Protein AF-A0AA88IQL9-F1 (afdb_monomer_lite)

pLDDT: mean 91.53, std 8.5, range [49.06, 98.0]

Sequence (107 aa):
MAMQIAWSREFLKYFGTFFTLATVGLTVGALKRKKPVLLGPIVPLGFILAYQMDSAYGTLIYRMKGEAESIMESEQDRLDLPHGNPTFESIEKARRARSGLTSFLEK

Foldseek 3Di:
DVVQLVVLVVVLVVLVVVLVVQQVVLVVVCVVVVNVCSCVVNVVSVVVNVVSCCSNPNCVVVVVVVVVVCCVVPVVVVVADVVGDDDPVNVVVVVVVVVVVVVVVVD

Structure (mmCIF, N/CA/C/O backbone):
data_AF-A0AA88IQL9-F1
#
_entry.id   AF-A0AA88IQL9-F1
#
loop_
_atom_site.group_PDB
_atom_site.id
_atom_site.type_symbol
_atom_site.label_atom_id
_atom_site.label_alt_id
_atom_site.label_comp_id
_atom_site.label_asym_id
_atom_site.label_entity_id
_atom_site.label_seq_id
_atom_site.pdbx_PDB_ins_code
_atom_site.Cartn_x
_atom_site.Cartn_y
_atom_s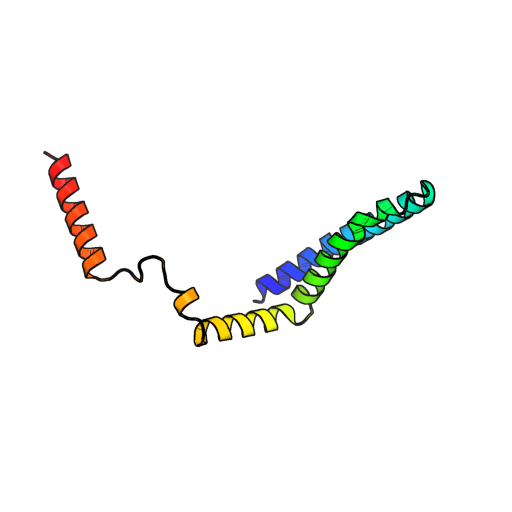ite.Cartn_z
_atom_site.occupancy
_atom_site.B_iso_or_equiv
_atom_site.auth_seq_id
_atom_site.auth_comp_id
_atom_site.auth_asym_id
_atom_site.auth_atom_id
_atom_site.pdbx_PDB_model_num
ATOM 1 N N . MET A 1 1 ? 11.089 -10.104 -6.948 1.00 80.62 1 MET A N 1
ATOM 2 C CA . MET A 1 1 ? 9.808 -10.712 -6.518 1.00 80.62 1 MET A CA 1
ATOM 3 C C . MET A 1 1 ? 9.880 -11.357 -5.138 1.00 80.62 1 MET A C 1
ATOM 5 O O . MET A 1 1 ? 9.245 -10.837 -4.233 1.00 80.62 1 MET A O 1
ATOM 9 N N . ALA A 1 2 ? 10.673 -12.418 -4.922 1.00 89.38 2 ALA A N 1
ATOM 10 C CA . ALA A 1 2 ? 10.698 -13.124 -3.628 1.00 89.38 2 ALA A CA 1
ATOM 11 C C . ALA A 1 2 ? 11.023 -12.210 -2.428 1.00 89.38 2 ALA A C 1
ATOM 13 O O . ALA A 1 2 ? 10.335 -12.260 -1.414 1.00 89.38 2 ALA A O 1
ATOM 14 N N . MET A 1 3 ? 12.001 -11.308 -2.579 1.00 91.44 3 MET A N 1
ATOM 15 C CA . MET A 1 3 ? 12.354 -10.319 -1.552 1.00 91.44 3 MET A CA 1
ATOM 16 C C . MET A 1 3 ? 11.222 -9.321 -1.248 1.00 91.44 3 MET A C 1
ATOM 18 O O . MET A 1 3 ? 11.001 -9.009 -0.087 1.00 91.44 3 MET A O 1
ATOM 22 N N . GLN A 1 4 ? 10.473 -8.853 -2.256 1.00 88.12 4 GLN A N 1
ATOM 23 C CA . GLN A 1 4 ? 9.334 -7.940 -2.050 1.00 88.12 4 GLN A CA 1
ATOM 24 C C . GLN A 1 4 ? 8.194 -8.628 -1.293 1.00 88.12 4 GLN A C 1
ATOM 26 O O . GLN A 1 4 ? 7.627 -8.050 -0.370 1.00 88.12 4 GLN A O 1
ATOM 31 N N . ILE A 1 5 ? 7.901 -9.885 -1.642 1.00 91.69 5 ILE A N 1
ATOM 32 C CA . ILE A 1 5 ? 6.893 -10.694 -0.948 1.00 91.69 5 ILE A CA 1
ATOM 33 C C . ILE A 1 5 ? 7.333 -10.956 0.496 1.00 91.69 5 ILE A C 1
ATOM 35 O O . ILE A 1 5 ? 6.545 -10.784 1.422 1.00 91.69 5 ILE A O 1
ATOM 39 N N . ALA A 1 6 ? 8.597 -11.338 0.708 1.00 94.94 6 ALA A N 1
ATOM 40 C CA . ALA A 1 6 ? 9.148 -11.546 2.045 1.00 94.94 6 ALA A CA 1
ATOM 41 C C . ALA A 1 6 ? 9.092 -10.264 2.890 1.00 94.94 6 ALA A C 1
ATOM 43 O O . ALA A 1 6 ? 8.656 -10.313 4.038 1.00 94.94 6 ALA A O 1
ATOM 44 N N . TRP A 1 7 ? 9.453 -9.117 2.308 1.00 94.19 7 TRP A N 1
ATOM 45 C CA . TRP A 1 7 ? 9.368 -7.817 2.967 1.00 94.19 7 TRP A CA 1
ATOM 46 C C . TRP A 1 7 ? 7.931 -7.460 3.357 1.00 94.19 7 TRP A C 1
ATOM 48 O O . TRP A 1 7 ? 7.691 -7.095 4.504 1.00 94.19 7 TRP A O 1
ATOM 58 N N . SER A 1 8 ? 6.963 -7.630 2.452 1.00 94.00 8 SER A N 1
ATOM 59 C CA . SER A 1 8 ? 5.552 -7.350 2.750 1.00 94.00 8 SER A CA 1
ATOM 60 C C . SER A 1 8 ? 5.006 -8.269 3.851 1.00 94.00 8 SER A C 1
ATOM 62 O O . SER A 1 8 ? 4.334 -7.802 4.770 1.00 94.00 8 SER A O 1
ATOM 64 N N . ARG A 1 9 ? 5.370 -9.561 3.838 1.00 95.38 9 ARG A N 1
ATOM 65 C CA . ARG A 1 9 ? 5.022 -10.510 4.913 1.00 95.38 9 ARG A CA 1
ATOM 66 C C . ARG A 1 9 ? 5.614 -10.106 6.256 1.00 95.38 9 ARG A C 1
ATOM 68 O O . ARG A 1 9 ? 4.946 -10.244 7.276 1.00 95.38 9 ARG A O 1
ATOM 75 N N . GLU A 1 10 ? 6.854 -9.632 6.268 1.00 96.81 10 GLU A N 1
ATOM 76 C CA . GLU A 1 10 ? 7.508 -9.189 7.495 1.00 96.81 10 GLU A CA 1
ATOM 77 C C . GLU A 1 10 ? 6.878 -7.893 8.019 1.00 96.81 10 GLU A C 1
ATOM 79 O O . GLU A 1 10 ? 6.509 -7.821 9.190 1.00 96.81 10 GLU A O 1
ATOM 84 N N . PHE A 1 11 ? 6.633 -6.916 7.143 1.00 96.06 11 PHE A N 1
ATOM 85 C CA . PHE A 1 11 ? 5.940 -5.673 7.484 1.00 96.06 11 PHE A CA 1
ATOM 86 C C . PHE A 1 11 ? 4.561 -5.935 8.099 1.00 96.06 11 PHE A C 1
ATOM 88 O O . PHE A 1 11 ? 4.212 -5.358 9.130 1.00 96.06 11 PHE A O 1
ATOM 95 N N . LEU A 1 12 ? 3.792 -6.843 7.497 1.00 96.62 12 LEU A N 1
ATOM 96 C CA . LEU A 1 12 ? 2.449 -7.189 7.941 1.00 96.62 12 LEU A CA 1
ATOM 97 C C . LEU A 1 12 ? 2.414 -7.727 9.381 1.00 96.62 12 LEU A C 1
ATOM 99 O O . LEU A 1 12 ? 1.461 -7.438 10.100 1.00 96.62 12 LEU A O 1
ATOM 103 N N . LYS A 1 13 ? 3.446 -8.449 9.842 1.00 96.56 13 LYS A N 1
ATOM 104 C CA . LYS A 1 13 ? 3.518 -8.937 11.234 1.00 96.56 13 LYS A CA 1
ATOM 105 C C . LYS A 1 13 ? 3.575 -7.779 12.234 1.00 96.56 13 LYS A C 1
ATOM 107 O O . LYS A 1 13 ? 2.801 -7.740 13.194 1.00 96.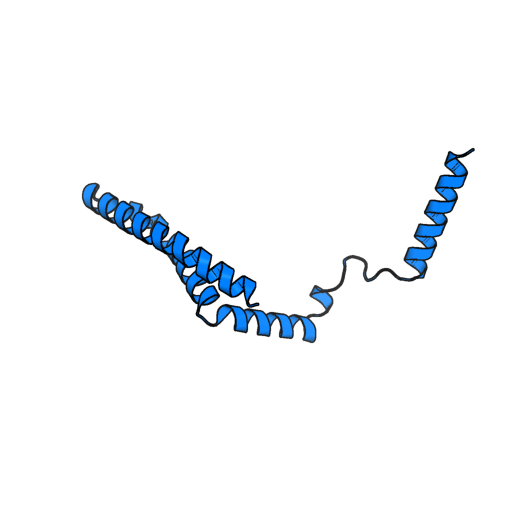56 13 LYS A O 1
ATOM 112 N N . TYR A 1 14 ? 4.462 -6.813 11.994 1.00 97.25 14 TYR A N 1
ATOM 113 C CA . TYR A 1 14 ? 4.621 -5.652 12.873 1.00 97.25 14 TYR A CA 1
ATOM 114 C C . TYR A 1 14 ? 3.427 -4.707 12.763 1.00 97.25 14 TYR A C 1
ATOM 116 O O . TYR A 1 14 ? 2.853 -4.307 13.778 1.00 97.25 14 TYR A O 1
ATOM 124 N N . PHE A 1 15 ? 3.004 -4.397 11.536 1.00 97.00 15 PHE A N 1
ATOM 125 C CA . PHE A 1 15 ? 1.885 -3.494 11.300 1.00 97.00 15 PHE A CA 1
ATOM 126 C C . PHE A 1 15 ? 0.560 -4.077 11.792 1.00 97.00 15 PHE A C 1
ATOM 128 O O . PHE A 1 15 ? -0.218 -3.361 12.409 1.00 97.00 15 PHE A O 1
ATOM 135 N N . GLY A 1 16 ? 0.309 -5.373 11.596 1.00 96.94 16 GLY A N 1
ATOM 136 C CA . GLY A 1 16 ? -0.888 -6.046 12.102 1.00 96.94 16 GLY A CA 1
ATOM 137 C C . GLY A 1 16 ? -0.969 -6.020 13.630 1.00 96.94 16 GLY A C 1
ATOM 138 O O . GLY A 1 16 ? -2.032 -5.743 14.191 1.00 96.94 16 GLY A O 1
ATOM 139 N N . THR A 1 17 ? 0.165 -6.209 14.313 1.00 97.44 17 THR A N 1
ATOM 140 C CA . THR A 1 17 ? 0.245 -6.083 15.779 1.00 97.44 17 THR A CA 1
ATOM 141 C C . THR A 1 17 ? -0.056 -4.650 16.225 1.00 97.44 17 THR A C 1
ATOM 143 O O . THR A 1 17 ? -0.911 -4.432 17.086 1.00 97.44 17 THR A O 1
ATOM 146 N N . PHE A 1 18 ? 0.582 -3.659 15.595 1.00 97.00 18 PHE A N 1
ATOM 147 C CA . PHE A 1 18 ? 0.322 -2.241 15.851 1.00 97.00 18 PHE A CA 1
ATOM 148 C C . PHE A 1 18 ? -1.147 -1.867 15.607 1.00 97.00 18 PHE A C 1
ATOM 150 O O . PHE A 1 18 ? -1.780 -1.257 16.467 1.00 97.00 18 PHE A O 1
ATOM 157 N N . PHE A 1 19 ? -1.708 -2.271 14.466 1.00 97.56 19 PHE A N 1
ATOM 158 C CA . PHE A 1 19 ? -3.091 -2.005 14.089 1.00 97.56 19 PHE A CA 1
ATOM 159 C C . PHE A 1 19 ? -4.074 -2.595 15.098 1.00 97.56 19 PHE A C 1
ATOM 161 O O . PHE A 1 19 ? -5.036 -1.930 15.479 1.00 97.56 19 PHE A O 1
ATOM 168 N N . THR A 1 20 ? -3.814 -3.816 15.569 1.00 97.62 20 THR A N 1
ATOM 169 C CA . THR A 1 20 ? -4.642 -4.475 16.586 1.00 97.62 20 THR A CA 1
ATOM 170 C C . THR A 1 20 ? -4.628 -3.682 17.892 1.00 97.62 20 THR A C 1
ATOM 172 O O . THR A 1 20 ? -5.690 -3.352 18.422 1.00 97.62 20 THR A O 1
ATOM 175 N N . LEU A 1 21 ? -3.444 -3.296 18.381 1.00 98.00 21 LEU A N 1
ATOM 176 C CA . LEU A 1 21 ? -3.310 -2.486 19.597 1.00 98.00 21 LEU A CA 1
ATOM 177 C C . LEU A 1 21 ? -3.983 -1.116 19.456 1.00 98.00 21 LEU A C 1
ATOM 179 O O . LEU A 1 21 ? -4.723 -0.696 20.349 1.00 98.00 21 LEU A O 1
ATOM 183 N N . ALA A 1 22 ? -3.776 -0.438 18.326 1.00 97.50 22 ALA A N 1
ATOM 184 C CA . ALA A 1 22 ? -4.399 0.847 18.035 1.00 97.50 22 ALA A CA 1
ATOM 185 C C . ALA A 1 22 ? -5.929 0.726 17.992 1.00 97.50 22 ALA A C 1
ATOM 187 O O . ALA A 1 22 ? -6.626 1.504 18.638 1.00 97.50 22 ALA A O 1
ATOM 188 N N . THR A 1 23 ? -6.456 -0.284 17.300 1.00 97.75 23 THR A N 1
ATOM 189 C CA . THR A 1 23 ? -7.899 -0.532 17.178 1.00 97.75 23 THR A CA 1
ATOM 190 C C . THR A 1 23 ? -8.534 -0.779 18.542 1.00 97.75 23 THR A C 1
ATOM 192 O O . THR A 1 23 ? -9.546 -0.155 18.866 1.00 97.75 23 THR A O 1
ATOM 195 N N . VAL A 1 24 ? -7.924 -1.621 19.383 1.00 98.00 24 VAL A N 1
ATOM 196 C CA . VAL A 1 24 ? -8.407 -1.872 20.750 1.00 98.00 24 VAL A CA 1
ATOM 197 C C . VAL A 1 24 ? -8.363 -0.590 21.586 1.00 98.00 24 VAL A C 1
ATOM 199 O O . VAL A 1 24 ? -9.366 -0.225 22.201 1.00 98.00 24 VAL A O 1
ATOM 202 N N . GLY A 1 25 ? -7.241 0.136 21.576 1.00 97.44 25 GLY A N 1
ATOM 203 C CA . GLY A 1 25 ? -7.078 1.377 22.339 1.00 97.44 25 GLY A CA 1
ATOM 204 C C . GLY A 1 25 ? -8.078 2.466 21.938 1.00 97.44 25 GLY A C 1
ATOM 205 O O . GLY A 1 25 ? -8.725 3.067 22.801 1.00 97.44 25 GLY A O 1
ATOM 206 N N . LEU A 1 26 ? -8.263 2.682 20.634 1.00 97.06 26 LEU A N 1
ATOM 207 C CA . LEU A 1 26 ? -9.231 3.639 20.095 1.00 97.06 26 LEU A CA 1
ATOM 208 C C . LEU A 1 26 ? -10.670 3.220 20.404 1.00 97.06 26 LEU A C 1
ATOM 210 O O . LEU A 1 26 ? -11.474 4.073 20.775 1.00 97.06 26 LEU A O 1
ATOM 214 N N . THR A 1 27 ? -10.985 1.923 20.341 1.00 96.94 27 THR A N 1
ATOM 215 C CA . THR A 1 27 ? -12.317 1.397 20.684 1.00 96.94 27 THR A CA 1
ATOM 216 C C . THR A 1 27 ? -12.647 1.625 22.153 1.00 96.94 27 THR A C 1
ATOM 218 O O . THR A 1 27 ? -13.691 2.194 22.476 1.00 96.94 27 THR A O 1
ATOM 221 N N . VAL A 1 28 ? -11.731 1.273 23.057 1.00 97.75 28 VAL A N 1
ATOM 222 C CA . VAL A 1 28 ? -11.898 1.532 24.494 1.00 97.75 28 VAL A CA 1
ATOM 223 C C . VAL A 1 28 ? -12.048 3.034 24.761 1.00 97.75 28 VAL A C 1
ATOM 225 O O . VAL A 1 28 ? -12.916 3.441 25.537 1.00 97.75 28 VAL A O 1
ATOM 228 N N . GLY A 1 29 ? -11.245 3.874 24.100 1.00 96.06 29 GLY A N 1
ATOM 229 C CA . GLY A 1 29 ? -11.332 5.331 24.204 1.00 96.06 29 GLY A CA 1
ATOM 230 C C . GLY A 1 29 ? -12.670 5.893 23.714 1.00 96.06 29 GLY A C 1
ATOM 231 O O . GLY A 1 29 ? -13.271 6.726 24.400 1.00 96.06 29 GLY A O 1
ATOM 232 N N . ALA A 1 30 ? -13.161 5.412 22.570 1.00 97.19 30 ALA A N 1
ATOM 233 C CA . ALA A 1 30 ? -14.433 5.811 21.975 1.00 97.19 30 ALA A CA 1
ATOM 234 C C . ALA A 1 30 ? -15.611 5.494 22.901 1.00 97.19 30 ALA A C 1
ATOM 236 O O . ALA A 1 30 ? -16.451 6.365 23.139 1.00 97.19 30 ALA A O 1
ATOM 237 N N . LEU A 1 31 ? -15.625 4.289 23.482 1.00 96.94 31 LEU A N 1
ATOM 238 C CA . LEU A 1 31 ? -16.665 3.845 24.410 1.00 96.94 31 LEU A CA 1
ATOM 239 C C . LEU A 1 31 ? -16.627 4.631 25.727 1.00 96.94 31 LEU A C 1
ATOM 241 O O . LEU A 1 31 ? -17.644 5.190 26.135 1.00 96.94 31 LEU A O 1
ATOM 245 N N . LYS A 1 32 ? -15.453 4.751 26.367 1.00 96.75 32 LYS A N 1
ATOM 246 C CA . LYS A 1 32 ? -15.316 5.460 27.655 1.00 96.75 32 LYS A CA 1
ATOM 247 C C . LYS A 1 32 ? -15.678 6.939 27.558 1.00 96.75 32 LYS A C 1
ATOM 249 O O . LYS A 1 32 ? -16.272 7.488 28.480 1.00 96.75 32 LYS A O 1
ATOM 254 N N . ARG A 1 33 ? -15.311 7.596 26.455 1.00 95.12 33 ARG A N 1
ATOM 255 C CA . ARG A 1 33 ? -15.562 9.031 26.252 1.00 95.12 33 ARG A CA 1
ATOM 256 C C . ARG A 1 33 ? -16.879 9.319 25.532 1.00 95.12 33 ARG A C 1
ATOM 258 O O . ARG A 1 33 ? -17.190 10.491 25.349 1.00 95.12 33 ARG A O 1
ATOM 265 N N . LYS A 1 34 ? -17.622 8.286 25.109 1.00 94.94 34 LYS A N 1
ATOM 266 C CA . LYS A 1 34 ? -18.815 8.393 24.247 1.00 94.94 34 LYS A CA 1
ATOM 267 C C . LYS A 1 34 ? -18.554 9.245 22.994 1.00 94.94 34 LYS A C 1
ATOM 269 O O . LYS A 1 34 ? -19.391 10.040 22.577 1.00 94.94 34 LYS A O 1
ATOM 274 N N . LYS A 1 35 ? -17.356 9.107 22.415 1.00 95.62 35 LYS A N 1
ATOM 275 C CA . LYS A 1 35 ? -16.891 9.873 21.247 1.00 95.62 35 LYS A CA 1
ATOM 276 C C . LYS A 1 35 ? -16.523 8.915 20.111 1.00 95.62 35 LYS A C 1
ATOM 278 O O . LYS A 1 3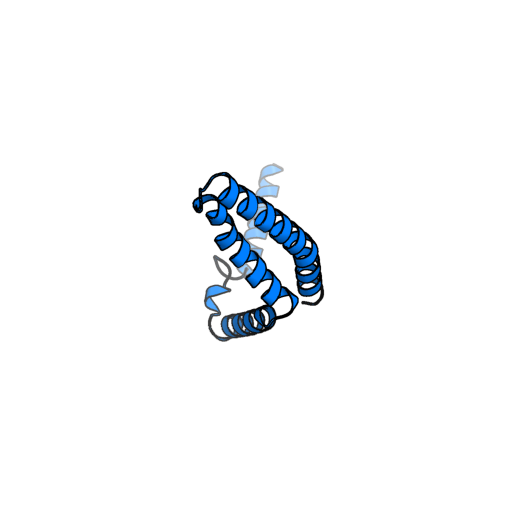5 ? -15.359 8.523 20.020 1.00 95.62 35 LYS A O 1
ATOM 283 N N . PRO A 1 36 ? -17.474 8.556 19.228 1.00 92.75 36 PRO A N 1
ATOM 284 C CA . PRO A 1 36 ? -17.228 7.599 18.146 1.00 92.75 36 PRO A CA 1
ATOM 285 C C . PRO A 1 36 ? -16.206 8.104 17.121 1.00 92.75 36 PRO A C 1
ATOM 287 O O . PRO A 1 36 ? -15.535 7.301 16.485 1.00 92.75 36 PRO A O 1
ATOM 290 N N . VAL A 1 37 ? -16.008 9.424 17.020 1.00 95.75 37 VAL A N 1
ATOM 291 C CA . VAL A 1 37 ? -14.989 10.052 16.157 1.00 95.75 37 VAL A CA 1
ATOM 292 C C . VAL A 1 37 ? -13.572 9.529 16.435 1.00 95.75 37 VAL A C 1
ATOM 294 O O . VAL A 1 37 ? -12.740 9.518 15.534 1.00 95.75 37 VAL A O 1
ATOM 297 N N . LEU A 1 38 ? -13.294 9.023 17.644 1.00 95.38 38 LEU A N 1
ATOM 298 C CA . LEU A 1 38 ? -12.004 8.401 17.966 1.00 95.38 38 LEU A CA 1
ATOM 299 C C . LEU A 1 38 ? -11.709 7.137 17.139 1.00 95.38 38 LEU A C 1
ATOM 301 O O . LEU A 1 38 ? -10.549 6.766 17.017 1.00 95.38 38 LEU A O 1
ATOM 305 N N . LEU A 1 39 ? -12.719 6.503 16.537 1.00 96.25 39 LEU A N 1
ATOM 306 C CA . LEU A 1 39 ? -12.536 5.373 15.620 1.00 96.25 39 LEU A CA 1
ATOM 307 C C . LEU A 1 39 ? -12.091 5.808 14.217 1.00 96.25 39 LEU A C 1
ATOM 309 O O . LEU A 1 39 ? -11.686 4.963 13.425 1.00 96.25 39 LEU A O 1
ATOM 313 N N . GLY A 1 40 ? -12.138 7.108 13.907 1.00 96.56 40 GLY A N 1
ATOM 314 C CA . GLY A 1 40 ? -11.811 7.657 12.589 1.00 96.56 40 GLY A CA 1
ATOM 315 C C . GLY A 1 40 ? -10.497 7.133 11.990 1.00 96.56 40 GLY A C 1
ATOM 316 O O . GLY A 1 40 ? -10.516 6.699 10.840 1.00 96.56 40 GLY A O 1
ATOM 317 N N . PRO A 1 41 ? -9.379 7.077 12.744 1.00 96.06 41 PRO A N 1
ATOM 318 C CA . PRO A 1 41 ? -8.104 6.569 12.233 1.00 96.06 41 PRO A CA 1
ATOM 319 C C . PRO A 1 41 ? -8.101 5.084 11.841 1.00 96.06 41 PRO A C 1
ATOM 321 O O . PRO A 1 41 ? -7.250 4.675 11.055 1.00 96.06 41 PRO A O 1
ATOM 324 N N . ILE A 1 42 ? -9.034 4.266 12.344 1.00 97.12 42 ILE A N 1
ATOM 325 C CA . ILE A 1 42 ? -9.092 2.827 12.027 1.00 97.12 42 ILE A CA 1
ATOM 326 C C . ILE A 1 42 ? -9.363 2.618 10.535 1.00 97.12 42 ILE A C 1
ATOM 328 O O . ILE A 1 42 ? -8.826 1.684 9.950 1.00 97.12 42 ILE A O 1
ATOM 332 N N . VAL A 1 43 ? -10.138 3.504 9.903 1.00 96.62 43 VAL A N 1
ATOM 333 C CA . VAL A 1 43 ? -10.474 3.401 8.478 1.00 96.62 43 VAL A CA 1
ATOM 334 C C . VAL A 1 43 ? -9.222 3.502 7.594 1.00 96.62 43 VAL A C 1
ATOM 336 O O . VAL A 1 43 ? -8.904 2.509 6.940 1.00 96.62 43 VAL A O 1
ATOM 339 N N . PRO A 1 44 ? -8.456 4.614 7.579 1.00 97.00 44 PRO A N 1
ATOM 340 C CA . PRO A 1 44 ? -7.251 4.706 6.753 1.00 97.00 44 PRO A CA 1
ATOM 341 C C . PRO A 1 44 ? -6.185 3.670 7.139 1.00 97.00 44 PRO A C 1
ATOM 343 O O . PRO A 1 44 ? -5.522 3.127 6.258 1.00 97.00 44 PRO A O 1
ATOM 346 N N . LEU A 1 45 ? -6.043 3.325 8.425 1.00 97.00 45 LEU A N 1
ATOM 347 C CA . LEU A 1 45 ? -5.126 2.256 8.838 1.00 97.00 45 LEU A CA 1
ATOM 348 C C . LEU A 1 45 ? -5.563 0.875 8.316 1.00 97.00 45 LEU A C 1
ATOM 350 O O . LEU A 1 45 ? -4.719 0.066 7.933 1.00 97.00 45 LEU A O 1
ATOM 354 N N . GLY A 1 46 ? -6.871 0.620 8.252 1.00 97.56 46 GLY A N 1
ATOM 355 C CA . GLY A 1 46 ? -7.446 -0.597 7.685 1.00 97.56 46 GLY A CA 1
ATOM 356 C C . GLY A 1 46 ? -7.182 -0.724 6.185 1.00 97.56 46 GLY A C 1
ATOM 357 O O . GLY A 1 46 ? -6.857 -1.815 5.723 1.00 97.56 46 GLY A O 1
ATOM 358 N N . PHE A 1 47 ? -7.224 0.385 5.436 1.00 97.38 47 PHE A N 1
ATOM 359 C CA . PHE A 1 47 ? -6.815 0.400 4.024 1.00 97.38 47 PHE A CA 1
ATOM 360 C C . PHE A 1 47 ? -5.359 -0.046 3.848 1.00 97.38 47 PHE A C 1
ATOM 362 O O . PHE A 1 47 ? -5.074 -0.882 2.991 1.00 97.38 47 PHE A O 1
ATOM 369 N N . ILE A 1 48 ? -4.446 0.45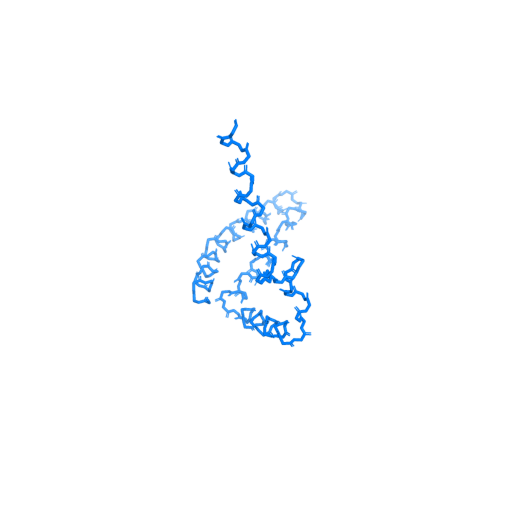5 4.689 1.00 96.31 48 ILE A N 1
ATOM 370 C CA . ILE A 1 48 ? -3.034 0.042 4.664 1.00 96.31 48 ILE A CA 1
ATOM 371 C C . ILE A 1 48 ? -2.910 -1.451 4.987 1.00 96.31 48 ILE A C 1
ATOM 373 O O . ILE A 1 48 ? -2.188 -2.165 4.293 1.00 96.31 48 ILE A O 1
ATOM 377 N N . LEU A 1 49 ? -3.632 -1.943 6.001 1.00 97.19 49 LEU A N 1
ATOM 378 C CA . LEU A 1 49 ? -3.608 -3.361 6.361 1.00 97.19 49 LEU A CA 1
ATOM 379 C C . LEU A 1 49 ? -4.075 -4.242 5.196 1.00 97.19 49 LEU A C 1
ATOM 381 O O . LEU A 1 49 ? -3.387 -5.195 4.842 1.00 97.19 49 LEU A O 1
ATOM 385 N N . ALA A 1 50 ? -5.214 -3.912 4.584 1.00 97.00 50 ALA A N 1
ATOM 386 C CA . ALA A 1 50 ? -5.774 -4.664 3.465 1.00 97.00 50 ALA A CA 1
ATOM 387 C C . ALA A 1 50 ? -4.829 -4.677 2.254 1.00 97.00 50 ALA A C 1
ATOM 389 O O . ALA A 1 50 ? -4.591 -5.731 1.666 1.00 97.00 50 ALA A O 1
ATOM 390 N N . TYR A 1 51 ? -4.225 -3.528 1.934 1.00 95.75 51 TYR A N 1
ATOM 391 C CA . TYR A 1 51 ? -3.208 -3.421 0.889 1.00 95.75 51 TYR A CA 1
ATOM 392 C C . TYR A 1 51 ? -2.008 -4.339 1.161 1.00 95.75 51 TYR A C 1
ATOM 394 O O . TYR A 1 51 ? -1.552 -5.055 0.267 1.00 95.75 51 TYR A O 1
ATOM 402 N N . GLN A 1 52 ? -1.507 -4.362 2.398 1.00 95.31 52 GLN A N 1
ATOM 403 C CA . GLN A 1 52 ? -0.373 -5.211 2.770 1.00 95.31 52 GLN A CA 1
ATOM 404 C C . GLN A 1 52 ? -0.737 -6.698 2.776 1.00 95.31 52 GLN A C 1
ATOM 406 O O . GLN A 1 52 ? 0.070 -7.522 2.360 1.00 95.31 52 GLN A O 1
ATOM 411 N N . MET A 1 53 ? -1.961 -7.051 3.172 1.00 96.25 53 MET A N 1
ATOM 412 C CA . MET A 1 53 ? -2.467 -8.423 3.074 1.00 96.25 53 MET A CA 1
ATOM 413 C C . MET A 1 53 ? -2.487 -8.918 1.620 1.00 96.25 53 MET A C 1
ATOM 415 O O . MET A 1 53 ? -1.973 -10.002 1.339 1.00 96.25 53 MET A O 1
ATOM 419 N N . ASP A 1 54 ? -3.024 -8.120 0.690 1.00 96.25 54 ASP A N 1
ATOM 420 C CA . ASP A 1 54 ? -3.062 -8.474 -0.738 1.00 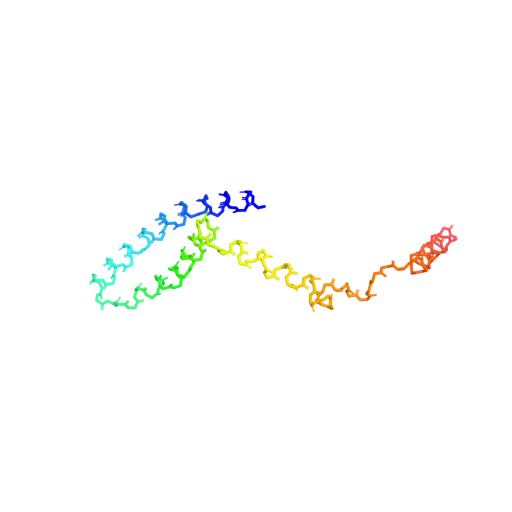96.25 54 ASP A CA 1
ATOM 421 C C . ASP A 1 54 ? -1.654 -8.486 -1.365 1.00 96.25 54 ASP A C 1
ATOM 423 O O . ASP A 1 54 ? -1.347 -9.343 -2.191 1.00 96.25 54 ASP A O 1
ATOM 427 N N . SER A 1 55 ? -0.754 -7.608 -0.911 1.00 94.38 55 SER A N 1
ATOM 428 C CA . SER A 1 55 ? 0.661 -7.602 -1.320 1.00 94.38 55 SER A CA 1
ATOM 429 C C . SER A 1 55 ? 1.429 -8.851 -0.857 1.00 94.38 55 SER A C 1
ATOM 431 O O . SER A 1 55 ? 2.255 -9.383 -1.599 1.00 94.38 55 SER A O 1
ATOM 433 N N . ALA A 1 56 ? 1.179 -9.319 0.370 1.00 94.75 56 ALA A N 1
ATOM 434 C CA . ALA A 1 56 ? 1.926 -10.407 1.005 1.00 94.75 56 ALA A CA 1
ATOM 435 C C . ALA A 1 56 ? 1.434 -11.810 0.611 1.00 94.75 56 ALA A C 1
ATOM 437 O O . ALA A 1 56 ? 2.237 -12.754 0.515 1.00 94.75 56 ALA A O 1
ATOM 438 N N . TYR A 1 57 ? 0.117 -11.952 0.437 1.00 95.19 57 TYR A N 1
ATOM 439 C CA . TYR A 1 57 ? -0.558 -13.241 0.255 1.00 95.19 57 TYR A CA 1
ATOM 440 C C . TYR A 1 57 ? -1.571 -13.271 -0.887 1.00 95.19 57 TYR A C 1
ATOM 442 O O . TYR A 1 57 ? -1.985 -14.357 -1.286 1.00 95.19 57 TYR A O 1
ATOM 450 N N . GLY A 1 58 ? -1.993 -12.114 -1.386 1.00 94.56 58 GLY A N 1
ATOM 451 C CA . GLY A 1 58 ? -3.008 -12.023 -2.421 1.00 94.56 58 GLY A CA 1
ATOM 452 C C . GLY A 1 58 ? -2.432 -11.955 -3.831 1.00 94.56 58 GLY A C 1
ATOM 453 O O . GLY A 1 58 ? -1.384 -12.526 -4.147 1.00 94.56 58 GLY A O 1
ATOM 454 N N . THR A 1 59 ? -3.167 -11.280 -4.710 1.00 95.25 59 THR A N 1
ATOM 455 C CA . THR A 1 59 ? -2.889 -11.261 -6.153 1.00 95.25 59 THR A CA 1
ATOM 456 C C . THR A 1 59 ? -2.243 -9.971 -6.629 1.00 95.25 59 THR A C 1
ATOM 458 O O . THR A 1 59 ? -1.845 -9.901 -7.792 1.00 95.25 59 THR A O 1
ATOM 461 N N . LEU A 1 60 ? -2.115 -8.958 -5.761 1.00 94.94 60 LEU A N 1
ATOM 462 C CA . LEU A 1 60 ? -1.626 -7.628 -6.137 1.00 94.94 60 LEU A CA 1
ATOM 463 C C . LEU A 1 60 ? -0.344 -7.690 -6.967 1.00 94.94 60 LEU A C 1
ATOM 465 O O . LEU A 1 60 ? -0.270 -7.093 -8.033 1.00 94.94 60 LEU A O 1
ATOM 469 N N . ILE A 1 61 ? 0.642 -8.453 -6.504 1.00 92.06 61 ILE A N 1
ATOM 470 C CA . ILE A 1 61 ? 1.948 -8.554 -7.155 1.00 92.06 61 ILE A CA 1
ATOM 471 C C . ILE A 1 61 ? 1.843 -9.134 -8.575 1.00 92.06 61 ILE A C 1
ATOM 473 O O . ILE A 1 61 ? 2.559 -8.696 -9.473 1.00 92.06 61 ILE A O 1
ATOM 477 N N . TYR A 1 62 ? 0.927 -10.076 -8.805 1.00 92.81 62 TYR A N 1
ATOM 478 C CA . TYR A 1 62 ? 0.675 -10.618 -10.141 1.00 92.81 62 TYR A CA 1
ATOM 479 C C . TYR A 1 62 ? -0.054 -9.612 -11.033 1.00 92.81 62 TYR A C 1
ATOM 481 O O . TYR A 1 62 ? 0.295 -9.479 -12.201 1.00 92.81 62 TYR A O 1
ATOM 489 N N . ARG A 1 63 ? -1.012 -8.858 -10.477 1.00 95.62 63 ARG A N 1
ATOM 490 C CA . ARG A 1 63 ? -1.714 -7.787 -11.201 1.00 95.62 63 ARG A CA 1
ATOM 491 C C . ARG A 1 63 ? -0.754 -6.670 -11.610 1.00 95.62 63 ARG A C 1
ATOM 493 O O . ARG A 1 63 ? -0.763 -6.258 -12.760 1.00 95.62 63 ARG A O 1
ATOM 500 N N . MET A 1 64 ? 0.130 -6.251 -10.704 1.00 94.19 64 MET A N 1
ATOM 501 C CA . MET A 1 64 ? 1.172 -5.261 -10.997 1.00 94.19 64 MET A CA 1
ATOM 502 C C . MET A 1 64 ? 2.153 -5.759 -12.058 1.00 94.19 64 MET A C 1
ATOM 504 O O . MET A 1 64 ? 2.580 -4.977 -12.899 1.00 94.19 64 MET A O 1
ATOM 508 N N . LYS A 1 65 ? 2.503 -7.052 -12.039 1.00 93.62 65 LYS A N 1
ATOM 509 C CA . LYS A 1 65 ? 3.340 -7.649 -13.084 1.00 93.62 65 LYS A CA 1
ATOM 510 C C . LYS A 1 65 ? 2.655 -7.584 -14.453 1.00 93.62 65 LYS A C 1
ATOM 512 O O . LYS A 1 65 ? 3.297 -7.158 -15.401 1.00 93.62 65 LYS A O 1
ATOM 517 N N . GLY A 1 66 ? 1.379 -7.965 -14.538 1.00 96.00 66 GLY A N 1
ATOM 518 C CA . GLY A 1 66 ? 0.620 -7.907 -15.792 1.00 96.00 66 GLY A CA 1
ATOM 519 C C . GLY A 1 66 ? 0.461 -6.480 -16.323 1.00 96.00 66 GLY A C 1
ATOM 520 O O . GLY A 1 66 ? 0.647 -6.246 -17.510 1.00 96.00 66 GLY A O 1
ATOM 521 N N . GLU A 1 67 ? 0.207 -5.514 -15.438 1.00 95.69 67 GLU A N 1
ATOM 522 C CA . GLU A 1 67 ? 0.152 -4.097 -15.816 1.00 95.69 67 GLU A CA 1
ATOM 523 C C . GLU A 1 67 ? 1.505 -3.602 -16.346 1.00 95.69 67 GLU A C 1
ATOM 525 O O . GLU A 1 67 ? 1.568 -2.924 -17.366 1.00 95.69 67 GLU A O 1
ATOM 530 N N . ALA A 1 68 ? 2.608 -3.983 -15.692 1.00 94.56 68 ALA A N 1
ATOM 531 C CA . ALA A 1 68 ? 3.948 -3.628 -16.150 1.00 94.56 68 ALA A CA 1
ATOM 532 C C . ALA A 1 68 ? 4.262 -4.218 -17.535 1.00 94.56 68 ALA A C 1
ATOM 534 O O . ALA A 1 68 ? 4.832 -3.523 -18.371 1.00 94.56 68 ALA A O 1
ATOM 535 N N . GLU A 1 69 ? 3.866 -5.469 -17.790 1.00 95.88 69 GLU A N 1
ATOM 536 C CA . GLU A 1 69 ? 3.992 -6.106 -19.109 1.00 95.88 69 GLU A CA 1
ATOM 537 C C . GLU A 1 69 ? 3.170 -5.347 -20.166 1.00 95.88 69 GLU A C 1
ATOM 539 O O . GLU A 1 69 ? 3.708 -4.990 -21.212 1.00 95.88 69 GLU A O 1
ATOM 544 N N . SER A 1 70 ? 1.922 -4.978 -19.854 1.00 95.56 70 SER A N 1
ATOM 545 C CA . SER A 1 70 ? 1.072 -4.174 -20.746 1.00 95.56 70 SER A CA 1
ATOM 546 C C . SER A 1 70 ? 1.691 -2.814 -21.080 1.00 95.56 70 SER A C 1
ATOM 548 O O . SER A 1 70 ? 1.686 -2.405 -22.241 1.00 95.56 70 SER A O 1
ATOM 550 N N . ILE A 1 71 ? 2.263 -2.116 -20.093 1.00 96.00 71 ILE A N 1
ATOM 551 C CA . ILE A 1 71 ? 2.927 -0.820 -20.304 1.00 96.00 71 ILE A CA 1
ATOM 552 C C . ILE A 1 71 ? 4.143 -0.979 -21.224 1.00 96.00 71 ILE A C 1
ATOM 554 O O . ILE A 1 71 ? 4.335 -0.174 -22.132 1.00 96.00 71 ILE A O 1
ATOM 558 N N . MET A 1 72 ? 4.950 -2.025 -21.020 1.00 93.94 72 MET A N 1
ATOM 559 C CA . MET A 1 72 ? 6.122 -2.294 -21.858 1.00 93.94 72 MET A CA 1
ATOM 560 C C . MET A 1 72 ? 5.755 -2.587 -23.315 1.00 93.94 72 MET A C 1
ATOM 562 O O . MET A 1 72 ? 6.516 -2.225 -24.210 1.00 93.94 72 MET A O 1
ATOM 566 N N . GLU A 1 73 ? 4.617 -3.239 -23.552 1.00 94.81 73 GLU A N 1
ATOM 567 C CA . GLU A 1 73 ? 4.171 -3.613 -24.897 1.00 94.81 73 GLU A CA 1
ATOM 568 C C . GLU A 1 73 ? 3.396 -2.500 -25.613 1.00 94.81 73 GLU A C 1
ATOM 570 O O . GLU A 1 73 ? 3.556 -2.322 -26.819 1.00 94.81 73 GLU A O 1
ATOM 575 N N . SER A 1 74 ? 2.547 -1.761 -24.894 1.00 94.75 74 SER A N 1
ATOM 576 C CA . SER A 1 74 ? 1.555 -0.858 -25.499 1.00 94.75 74 SER A CA 1
ATOM 577 C C . SER A 1 74 ? 1.783 0.631 -25.228 1.00 94.75 74 SER A C 1
ATOM 579 O O . SER A 1 74 ? 1.254 1.466 -25.959 1.00 94.75 74 SER A O 1
ATOM 581 N N . GLU A 1 75 ? 2.595 0.986 -24.228 1.00 91.94 75 GLU A N 1
ATOM 582 C CA . GLU A 1 75 ? 2.776 2.369 -23.764 1.00 91.94 75 GLU A CA 1
ATOM 583 C C . GLU A 1 75 ? 4.253 2.794 -23.774 1.00 91.94 75 GLU A C 1
ATOM 585 O O . GLU A 1 75 ? 4.749 3.414 -22.833 1.00 91.94 75 GLU A O 1
ATOM 590 N N . GLN A 1 76 ? 4.970 2.478 -24.856 1.00 85.25 76 GLN A N 1
ATOM 591 C CA . GLN A 1 76 ? 6.415 2.710 -24.968 1.00 85.25 76 GLN A CA 1
ATOM 592 C C . GLN A 1 76 ? 6.826 4.183 -24.756 1.00 85.25 76 GLN A C 1
ATOM 594 O O . GLN A 1 76 ? 7.841 4.440 -24.116 1.00 85.25 76 GLN A O 1
ATOM 599 N N . ASP A 1 77 ? 5.988 5.137 -25.175 1.00 87.50 77 ASP A N 1
ATOM 600 C CA . ASP A 1 77 ? 6.188 6.584 -24.969 1.00 87.50 77 ASP A CA 1
ATOM 601 C C . ASP A 1 77 ? 6.322 6.970 -23.478 1.00 87.50 77 ASP A C 1
ATOM 603 O O . ASP A 1 77 ? 7.044 7.896 -23.121 1.00 87.50 77 ASP A O 1
ATOM 607 N N . ARG A 1 78 ? 5.700 6.218 -22.554 1.00 86.62 78 ARG A N 1
ATOM 608 C CA . ARG A 1 78 ? 5.855 6.455 -21.103 1.00 86.62 78 ARG A CA 1
ATOM 609 C C . ARG A 1 78 ? 7.215 6.033 -20.553 1.00 86.62 78 ARG A C 1
ATOM 611 O O . ARG A 1 78 ? 7.557 6.413 -19.432 1.00 86.62 78 ARG A O 1
ATOM 618 N N . LEU A 1 79 ? 7.944 5.202 -21.291 1.00 88.38 79 LEU A N 1
ATOM 619 C CA . LEU A 1 79 ? 9.242 4.658 -20.896 1.00 88.38 79 LEU A CA 1
ATOM 620 C C . LEU A 1 79 ? 10.408 5.415 -21.537 1.00 88.38 79 LEU A C 1
ATOM 622 O O . LEU A 1 79 ? 11.559 5.187 -21.152 1.00 88.38 79 LEU A O 1
ATOM 626 N N . ASP A 1 80 ? 10.124 6.305 -22.487 1.00 87.44 80 ASP A N 1
ATOM 627 C CA . ASP A 1 80 ? 11.147 7.072 -23.176 1.00 87.44 80 ASP A CA 1
ATOM 628 C C . ASP A 1 80 ? 11.856 8.034 -22.220 1.00 87.44 80 ASP A C 1
ATOM 630 O O . ASP A 1 80 ? 11.270 8.704 -21.364 1.00 87.44 80 ASP A O 1
ATOM 634 N N . LEU A 1 81 ? 13.179 8.097 -22.366 1.00 86.50 81 LEU A N 1
ATOM 635 C CA . LEU A 1 81 ? 13.993 9.011 -21.584 1.00 86.50 81 LEU A CA 1
ATOM 636 C C . LEU A 1 81 ? 13.691 10.458 -22.001 1.00 86.50 81 LEU A C 1
ATOM 638 O O . LEU A 1 81 ? 13.563 10.740 -23.197 1.00 86.50 81 LEU A O 1
ATOM 642 N N . PRO A 1 82 ? 13.661 11.414 -21.055 1.00 82.06 82 PRO A N 1
ATOM 643 C CA . PRO A 1 82 ? 13.601 12.821 -21.417 1.00 82.06 82 PRO A CA 1
ATOM 644 C C . PRO A 1 82 ? 14.820 13.173 -22.283 1.00 82.06 82 PRO A C 1
ATOM 646 O O . PRO A 1 82 ? 15.959 12.949 -21.877 1.00 82.06 82 PRO A O 1
ATOM 649 N N . HIS A 1 83 ? 14.559 13.729 -23.472 1.00 80.69 83 HIS A N 1
ATOM 650 C CA . HIS A 1 83 ? 15.530 13.996 -24.552 1.00 80.69 83 HIS A CA 1
ATOM 651 C C . HIS A 1 83 ? 16.027 12.773 -25.348 1.00 80.69 83 HIS A C 1
ATOM 653 O O . HIS A 1 83 ? 16.939 12.915 -26.165 1.00 80.69 83 HIS A O 1
ATOM 659 N N . GLY A 1 84 ? 15.394 11.611 -25.180 1.00 83.25 84 GLY A N 1
ATOM 660 C CA . GLY A 1 84 ? 15.717 10.380 -25.895 1.00 83.25 84 GLY A CA 1
ATOM 661 C C . GLY A 1 84 ? 17.030 9.739 -25.445 1.00 83.25 84 GLY A C 1
ATOM 662 O O . GLY A 1 84 ? 17.713 10.196 -24.525 1.00 83.25 84 GLY A O 1
ATOM 663 N N . ASN A 1 85 ? 17.394 8.637 -26.094 1.00 85.88 85 ASN A N 1
ATOM 664 C CA . ASN A 1 85 ? 18.595 7.893 -25.734 1.00 85.88 85 ASN A CA 1
ATOM 665 C C . ASN A 1 85 ? 19.849 8.625 -26.249 1.00 85.88 85 ASN A C 1
ATOM 667 O O . ASN A 1 85 ? 19.846 9.105 -27.387 1.00 85.88 85 ASN A O 1
ATOM 671 N N . PRO A 1 86 ? 20.951 8.676 -25.472 1.00 88.31 86 PRO A N 1
ATOM 672 C CA . PRO A 1 86 ? 22.202 9.265 -25.933 1.00 88.31 86 PRO A CA 1
ATOM 673 C C . PRO A 1 86 ? 22.675 8.611 -27.235 1.00 88.31 86 PRO A C 1
ATOM 675 O O . PRO A 1 86 ? 22.952 7.412 -27.281 1.00 88.31 86 PRO A O 1
ATOM 678 N N . THR A 1 87 ? 22.788 9.400 -28.300 1.00 90.19 87 THR A N 1
ATOM 679 C CA . THR A 1 87 ? 23.362 8.944 -29.571 1.00 90.19 87 THR A CA 1
ATOM 680 C C . THR A 1 87 ? 24.883 9.055 -29.534 1.00 90.19 87 THR A C 1
ATOM 682 O O . THR A 1 87 ? 25.436 9.884 -28.804 1.00 90.19 87 THR A O 1
ATOM 685 N N . PHE A 1 88 ? 25.578 8.268 -30.359 1.00 92.38 88 PHE A N 1
ATOM 686 C CA . PHE A 1 88 ? 27.036 8.368 -30.503 1.00 92.38 88 PHE A CA 1
ATOM 687 C C . PHE A 1 88 ? 27.492 9.811 -30.773 1.00 92.38 88 PHE A C 1
ATOM 689 O O . PHE A 1 88 ? 28.431 10.289 -30.142 1.00 92.38 88 PHE A O 1
ATOM 696 N N . GLU A 1 89 ? 26.784 10.537 -31.642 1.00 91.12 89 GLU A N 1
ATOM 697 C CA . GLU A 1 89 ? 27.086 11.937 -31.952 1.00 91.12 89 GLU A CA 1
ATOM 698 C C . GLU A 1 89 ? 26.946 12.855 -30.735 1.00 91.12 89 GLU A C 1
ATOM 700 O O . GLU A 1 89 ? 27.805 13.707 -30.506 1.00 91.12 89 GLU A O 1
ATOM 705 N N . SER A 1 90 ? 25.895 12.666 -29.928 1.00 89.44 90 SER A N 1
ATOM 706 C CA . SER A 1 90 ? 25.689 13.444 -28.701 1.00 89.44 90 SER A CA 1
ATOM 707 C C . SER A 1 90 ? 26.834 13.232 -27.700 1.00 89.44 90 SER A C 1
ATOM 709 O O . SER A 1 90 ? 27.346 14.196 -27.124 1.00 89.44 90 SER A O 1
ATOM 711 N N . ILE A 1 91 ? 27.306 11.987 -27.573 1.00 92.12 91 ILE A N 1
ATOM 712 C CA . ILE A 1 91 ? 28.410 11.603 -26.689 1.00 92.12 91 ILE A CA 1
ATOM 713 C C . ILE A 1 91 ? 29.735 12.159 -27.220 1.00 92.12 91 ILE A C 1
ATOM 715 O O . ILE A 1 91 ? 30.505 12.759 -26.470 1.00 92.12 91 ILE A O 1
ATOM 719 N N . GLU A 1 92 ? 30.000 12.007 -28.517 1.00 94.12 92 GLU A N 1
ATOM 720 C CA . GLU A 1 92 ? 31.240 12.458 -29.149 1.00 94.12 92 GLU A CA 1
ATOM 721 C C . GLU A 1 92 ? 31.358 13.989 -29.134 1.00 94.12 92 GLU A C 1
ATOM 723 O O . GLU A 1 92 ? 32.429 14.535 -28.850 1.00 94.12 92 GLU A O 1
ATOM 728 N N . LYS A 1 93 ? 30.246 14.701 -29.346 1.00 90.62 93 LYS A N 1
ATOM 729 C CA . LYS A 1 93 ? 30.177 16.159 -29.196 1.00 90.62 93 LYS A CA 1
ATOM 730 C C . LYS A 1 93 ? 30.498 16.587 -27.762 1.00 90.62 93 LYS A C 1
ATOM 732 O O . LYS A 1 93 ? 31.319 17.487 -27.572 1.00 90.62 93 LYS A O 1
ATOM 737 N N . ALA A 1 94 ? 29.912 15.929 -26.759 1.00 89.69 94 ALA A N 1
ATOM 738 C CA . ALA A 1 94 ? 30.198 16.210 -25.351 1.00 89.69 94 ALA A CA 1
ATOM 739 C C . ALA A 1 94 ? 31.667 15.917 -24.988 1.00 89.69 94 ALA A C 1
ATOM 741 O O . ALA A 1 94 ? 32.310 16.714 -24.301 1.00 89.69 94 ALA A O 1
ATOM 742 N N . ARG A 1 95 ? 32.236 14.819 -25.502 1.00 91.62 95 ARG A N 1
ATOM 743 C CA . ARG A 1 95 ? 33.644 14.450 -25.295 1.00 91.62 95 ARG A CA 1
ATOM 744 C C . ARG A 1 95 ? 34.599 15.502 -25.859 1.00 91.62 95 ARG A C 1
ATOM 746 O O . ARG A 1 95 ? 35.526 15.916 -25.163 1.00 91.62 95 ARG A O 1
ATOM 753 N N . ARG A 1 96 ? 34.371 15.962 -27.095 1.00 90.56 96 ARG A N 1
ATOM 754 C CA . ARG A 1 96 ? 35.193 17.008 -27.731 1.00 90.56 96 ARG A CA 1
ATOM 755 C C . ARG A 1 96 ? 35.097 18.338 -26.995 1.00 90.56 96 ARG A C 1
ATOM 757 O O . ARG A 1 96 ? 36.126 18.960 -26.754 1.00 90.56 96 ARG A O 1
ATOM 764 N N . ALA A 1 97 ? 33.891 18.738 -26.590 1.00 88.69 97 ALA A N 1
ATOM 765 C CA . ALA A 1 97 ? 33.689 19.949 -25.799 1.00 88.69 97 ALA A CA 1
ATOM 766 C C . ALA A 1 97 ? 34.461 19.895 -24.469 1.00 88.69 97 ALA A C 1
ATOM 768 O O . ALA A 1 97 ? 35.123 20.864 -24.102 1.00 88.69 97 ALA A O 1
ATOM 769 N N . ARG A 1 98 ? 34.456 18.738 -23.789 1.00 84.31 98 ARG A N 1
ATOM 770 C CA . ARG A 1 98 ? 35.221 18.527 -22.552 1.00 84.31 98 ARG A CA 1
ATOM 771 C C . ARG A 1 98 ? 36.732 18.604 -22.781 1.00 84.31 98 ARG A C 1
ATOM 773 O O . ARG A 1 98 ? 37.408 19.283 -22.020 1.00 84.31 98 ARG A O 1
ATOM 780 N N . SER A 1 99 ? 37.240 17.963 -23.837 1.00 77.69 99 SER A N 1
ATOM 781 C CA . SER A 1 99 ? 38.668 17.989 -24.194 1.00 77.69 99 SER A CA 1
ATOM 782 C C . SER A 1 99 ? 39.159 19.395 -24.557 1.00 77.69 99 SER A C 1
ATOM 784 O O . SER A 1 99 ? 40.266 19.776 -24.179 1.00 77.69 99 SER A O 1
ATOM 786 N N . GLY A 1 100 ? 38.338 20.168 -25.275 1.00 76.19 100 GLY A N 1
ATOM 787 C CA . GLY A 1 100 ? 38.642 21.557 -25.622 1.00 76.19 100 GLY A CA 1
ATOM 788 C C . GLY A 1 100 ? 38.693 22.463 -24.391 1.00 76.19 100 GLY A C 1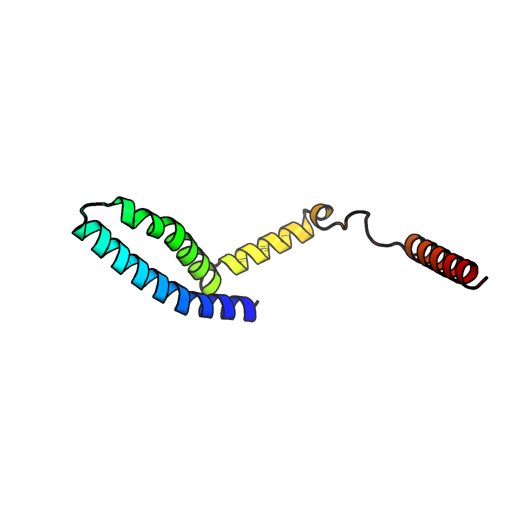
ATOM 789 O O . GLY A 1 100 ? 39.624 23.252 -24.249 1.00 76.19 100 GLY A O 1
ATOM 790 N N . LEU A 1 101 ? 37.752 22.299 -23.457 1.00 70.81 101 LEU A N 1
ATOM 791 C CA . LEU A 1 101 ? 37.709 23.073 -22.214 1.00 70.81 101 LEU A CA 1
ATOM 792 C C . LEU A 1 101 ? 38.946 22.831 -21.332 1.00 70.81 101 LEU A C 1
ATOM 794 O O . LEU A 1 101 ? 39.523 23.786 -20.821 1.00 70.81 101 LEU A O 1
ATOM 798 N N . THR A 1 102 ? 39.392 21.577 -21.191 1.00 70.31 102 THR A N 1
ATOM 799 C CA . THR A 1 102 ? 40.628 21.251 -20.454 1.00 70.31 102 THR A CA 1
ATOM 800 C C . THR A 1 102 ? 41.860 21.887 -21.089 1.00 70.31 102 THR A C 1
ATOM 802 O O . THR A 1 102 ? 42.663 22.476 -20.379 1.00 70.31 102 THR A O 1
ATOM 805 N N . SER A 1 103 ? 41.963 21.877 -22.423 1.00 68.38 103 SER A N 1
ATOM 806 C CA . SER A 1 103 ? 43.086 22.524 -23.119 1.00 68.38 103 SER A CA 1
ATOM 807 C C . SER A 1 103 ? 43.095 24.054 -23.002 1.00 68.38 103 SER A C 1
ATOM 809 O O . SER A 1 103 ? 44.139 24.675 -23.175 1.00 68.38 103 SER A O 1
ATOM 811 N N . PHE A 1 104 ? 41.939 24.666 -22.725 1.00 69.06 104 PHE A N 1
ATOM 812 C CA . PHE A 1 104 ? 41.815 26.109 -22.516 1.00 69.06 104 PHE A CA 1
ATOM 813 C C . PHE A 1 104 ? 42.131 26.518 -21.069 1.00 69.06 104 PHE A C 1
ATOM 815 O O . PHE A 1 104 ? 42.615 27.618 -20.851 1.00 69.06 104 PHE A O 1
ATOM 822 N N . LEU A 1 105 ? 41.868 25.645 -20.089 1.00 68.88 105 LEU A N 1
ATOM 823 C CA . LEU A 1 105 ? 42.165 25.880 -18.668 1.00 68.88 105 LEU A CA 1
ATOM 824 C C . LEU A 1 105 ? 43.635 25.630 -18.291 1.00 68.88 105 LEU A C 1
ATOM 826 O O . LEU A 1 105 ? 44.089 26.148 -17.277 1.00 68.88 105 LEU A O 1
ATOM 830 N N . GLU A 1 106 ? 44.371 24.843 -19.078 1.00 61.16 106 GLU A N 1
ATOM 831 C CA . GLU A 1 106 ? 45.811 24.588 -18.884 1.00 61.16 106 GLU A CA 1
ATOM 832 C C . GLU A 1 106 ? 46.727 25.648 -19.532 1.00 61.16 106 GLU A C 1
ATOM 834 O O . GLU A 1 106 ? 47.949 25.487 -19.530 1.00 61.16 106 GLU A O 1
ATOM 839 N N . LYS A 1 107 ? 46.161 26.723 -20.095 1.00 49.06 107 LYS A N 1
ATOM 840 C CA . LYS A 1 107 ? 46.880 27.793 -20.798 1.00 49.06 107 LYS A CA 1
ATOM 841 C C . LYS A 1 107 ? 46.748 29.123 -20.065 1.00 49.06 107 LYS A C 1
ATOM 843 O O . LYS A 1 107 ? 47.753 29.866 -20.059 1.00 49.06 107 LYS A O 1
#

Secondary structure (DSSP, 8-state):
-HHHHHHHHHHHHHHHHHHHHHHHHHHHHHHHHT-GGGGTTHHHHHHHHHHHHHHHHSSHHHHHHHHHHHHHHH-GGGGPPTT-SPPHHHHHHHHHHHHHHHHHHT-

Organism: Channa striata (NCBI:txid64152)

InterPro domains:
  IPR019319 Plasminogen receptor (KT) [PF10166] (1-92)
  IPR019319 Plasminogen receptor (KT) [PTHR13411] (1-101)

Radius of gyration: 26.45 Å; chains: 1; bounding box: 66×41×60 Å